Protein AF-A0AAW4FS09-F1 (afdb_monomer_lite)

Foldseek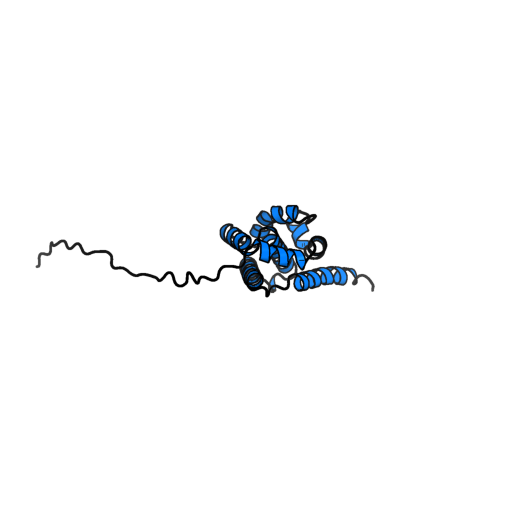 3Di:
DDDDDDDDDDDDDDDDPDPPDPPPPVQPAQVVLQCVLCVLDPLVLLQLLLVVLCVVQVFGSPDLVSLLVCLVVLCVLQVHDPVLLVVLCRRNNSSSLSSLSSLLNSCCVVPVVVCVRSSVVSVVLSVCSSVVNHNSNVSSVVSNVVSVVVVPPDDD

Organism: NCBI:txid555315

Secondary structure (DSSP, 8-state):
----------PPP-------------PPPHHHHHHHHHHH--HHHHHHHTHHHHHHTT----SHHHHHHHHHHHHHHTT--HHHHHHHHHHHHHHHHHHHHHHHHHHHHH-TTT-S-HHHHHHHHHHHHHTT---HHHHHHHHHHHHHHHTS----

Radius of gyration: 23.16 Å; chains: 1; bounding box: 50×57×87 Å

pLDDT: mean 82.81, std 21.05, range [35.22, 98.5]

Structure (mmCIF, N/CA/C/O backbone):
data_AF-A0AAW4FS09-F1
#
_entry.id   AF-A0AAW4FS09-F1
#
loop_
_atom_site.group_PDB
_atom_site.id
_atom_site.type_symbol
_atom_site.label_atom_id
_atom_site.label_alt_id
_atom_site.label_comp_id
_atom_site.label_asym_id
_atom_site.label_entity_id
_atom_site.label_seq_id
_atom_site.pdbx_PDB_ins_code
_atom_site.Cartn_x
_atom_site.Cartn_y
_atom_site.Cartn_z
_atom_site.occupancy
_atom_site.B_iso_or_equiv
_atom_site.auth_seq_id
_atom_site.auth_comp_id
_atom_site.auth_asym_id
_atom_site.auth_atom_id
_atom_site.pdbx_PDB_model_num
ATOM 1 N N . LYS A 1 1 ? 34.866 42.811 50.186 1.00 45.78 1 LYS A N 1
ATOM 2 C CA . LYS A 1 1 ? 34.643 41.717 49.207 1.00 45.78 1 LYS A CA 1
ATOM 3 C C . LYS A 1 1 ? 33.567 40.808 49.780 1.00 45.78 1 LYS A C 1
ATOM 5 O O . LYS A 1 1 ? 33.725 40.359 50.904 1.00 45.78 1 LYS A O 1
ATOM 10 N N . ALA A 1 2 ? 32.448 40.717 49.069 1.00 39.34 2 ALA A N 1
ATOM 11 C CA . ALA A 1 2 ? 31.151 40.254 49.544 1.00 39.34 2 ALA A CA 1
ATOM 12 C C . ALA A 1 2 ? 31.074 38.739 49.796 1.00 39.34 2 ALA A C 1
ATOM 14 O O . ALA A 1 2 ? 31.678 37.953 49.070 1.00 39.34 2 ALA A O 1
ATOM 15 N N . ALA A 1 3 ? 30.287 38.377 50.810 1.00 40.28 3 ALA A N 1
ATOM 16 C CA . ALA A 1 3 ? 29.769 37.044 51.076 1.00 40.28 3 ALA A CA 1
ATOM 17 C C . ALA A 1 3 ? 28.470 36.821 50.285 1.00 40.28 3 ALA A C 1
ATOM 19 O O . ALA A 1 3 ? 27.638 37.725 50.218 1.00 40.28 3 ALA A O 1
ATOM 20 N N . TYR A 1 4 ? 28.273 35.617 49.743 1.00 37.84 4 TYR A N 1
ATOM 21 C CA . TYR A 1 4 ? 26.942 35.128 49.381 1.00 37.84 4 TYR A CA 1
ATOM 22 C C . TYR A 1 4 ? 26.893 33.596 49.479 1.00 37.84 4 TYR A C 1
ATOM 24 O O . TYR A 1 4 ? 27.289 32.874 48.569 1.00 37.84 4 TYR A O 1
ATOM 32 N N . MET A 1 5 ? 26.426 33.110 50.627 1.00 44.69 5 MET A N 1
ATOM 33 C CA . MET A 1 5 ? 25.661 31.870 50.731 1.00 44.69 5 MET A CA 1
ATOM 34 C C . MET A 1 5 ? 24.191 32.284 50.799 1.00 44.69 5 MET A C 1
ATOM 36 O O . MET A 1 5 ? 23.861 33.085 51.669 1.00 44.69 5 MET A O 1
ATOM 40 N N . ALA A 1 6 ? 23.324 31.718 49.958 1.00 48.16 6 ALA A N 1
ATOM 41 C CA . ALA A 1 6 ? 21.925 31.459 50.306 1.00 48.16 6 ALA A CA 1
ATOM 42 C C . ALA A 1 6 ? 21.264 30.561 49.253 1.00 48.16 6 ALA A C 1
ATOM 44 O O . ALA A 1 6 ? 21.336 30.805 48.052 1.00 48.16 6 ALA A O 1
ATOM 45 N N . LEU A 1 7 ? 20.636 29.506 49.762 1.00 46.22 7 LEU A N 1
ATOM 46 C CA . LEU A 1 7 ? 19.764 28.566 49.077 1.00 46.22 7 LEU A CA 1
ATOM 47 C C . LEU A 1 7 ? 18.457 29.251 48.669 1.00 46.22 7 LEU A C 1
ATOM 49 O O . LEU A 1 7 ? 17.799 29.823 49.533 1.00 46.22 7 LEU A O 1
ATOM 53 N N . GLU A 1 8 ? 18.003 29.057 47.431 1.00 42.66 8 GLU A N 1
ATOM 54 C CA . GLU A 1 8 ? 16.588 29.229 47.086 1.00 42.66 8 GLU A CA 1
ATOM 55 C C . GLU A 1 8 ? 16.103 28.091 46.177 1.00 42.66 8 GLU A C 1
ATOM 57 O O . GLU A 1 8 ? 16.470 27.964 45.011 1.00 42.66 8 GLU A O 1
ATOM 62 N N . LYS A 1 9 ? 15.249 27.241 46.755 1.00 47.84 9 LYS A N 1
ATOM 63 C CA . LYS A 1 9 ? 14.332 26.336 46.055 1.00 47.84 9 LYS A CA 1
ATOM 64 C C . LYS A 1 9 ? 13.186 27.172 45.473 1.00 47.84 9 LYS A C 1
ATOM 66 O O . LYS A 1 9 ? 12.462 27.798 46.243 1.00 47.84 9 LYS A O 1
ATOM 71 N N . LYS A 1 10 ? 12.935 27.087 44.164 1.00 43.06 10 LYS A N 1
ATOM 72 C CA . LYS A 1 10 ? 11.637 27.411 43.534 1.00 43.06 10 LYS A CA 1
ATOM 73 C C . LYS A 1 10 ? 11.393 26.521 42.294 1.00 4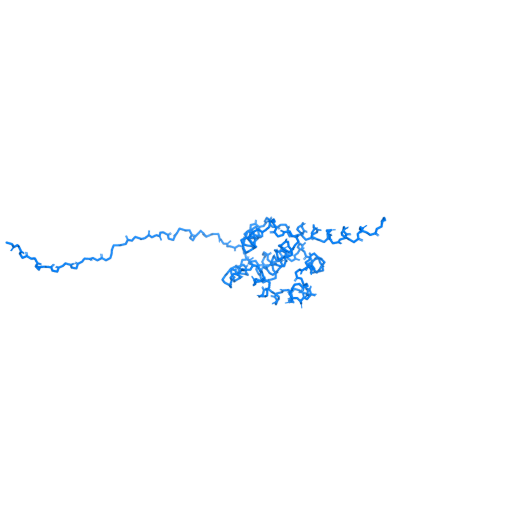3.06 10 LYS A C 1
ATOM 75 O O . LYS A 1 10 ? 12.354 25.974 41.761 1.00 43.06 10 LYS A O 1
ATOM 80 N N . PRO A 1 11 ? 10.120 26.275 41.930 1.00 46.94 11 PRO A N 1
ATOM 81 C CA . PRO A 1 11 ? 9.608 25.020 41.371 1.00 46.94 11 PRO A CA 1
ATOM 82 C C . PRO A 1 11 ? 9.656 24.964 39.834 1.00 46.94 11 PRO A C 1
ATOM 84 O O . PRO A 1 11 ? 9.896 25.994 39.202 1.00 46.94 11 PRO A O 1
ATOM 87 N N . PRO A 1 12 ? 9.398 23.795 39.209 1.00 41.19 12 PRO A N 1
ATOM 88 C CA . PRO A 1 12 ? 9.282 23.719 37.758 1.00 41.19 12 PRO A CA 1
ATOM 89 C C . PRO A 1 12 ? 8.047 24.494 37.282 1.00 41.19 12 PRO A C 1
ATOM 91 O O . PRO A 1 12 ? 6.922 24.221 37.701 1.00 41.19 12 PRO A O 1
ATOM 94 N N . ALA A 1 13 ? 8.283 25.473 36.409 1.00 44.88 13 ALA A N 1
ATOM 95 C CA . ALA A 1 13 ? 7.246 26.205 35.706 1.00 44.88 13 ALA A CA 1
ATOM 96 C C . ALA A 1 13 ? 6.779 25.408 34.481 1.00 44.88 13 ALA A C 1
ATOM 98 O O . ALA A 1 13 ? 7.556 25.070 33.589 1.00 44.88 13 ALA A O 1
ATOM 99 N N . ASP A 1 14 ? 5.482 25.135 34.490 1.00 42.22 14 ASP A N 1
ATOM 100 C CA . ASP A 1 14 ? 4.635 24.669 33.403 1.00 42.22 14 ASP A CA 1
ATOM 101 C C . ASP A 1 14 ? 4.925 25.383 32.068 1.00 42.22 14 ASP A C 1
ATOM 103 O O . ASP A 1 14 ? 4.779 26.600 31.949 1.00 42.22 14 ASP A O 1
ATOM 107 N N . ALA A 1 15 ? 5.244 24.610 31.030 1.00 41.09 15 ALA A N 1
ATOM 108 C CA . ALA A 1 15 ? 5.079 25.020 29.637 1.00 41.09 15 ALA A CA 1
ATOM 109 C C . ALA A 1 15 ? 4.448 23.873 28.841 1.00 41.09 15 ALA A C 1
ATOM 111 O O . ALA A 1 15 ? 5.036 23.270 27.946 1.00 41.09 15 ALA A O 1
ATOM 112 N N . ARG A 1 16 ? 3.209 23.576 29.238 1.00 41.91 16 ARG A N 1
ATOM 113 C CA . ARG A 1 16 ? 2.067 23.153 28.423 1.00 41.91 16 ARG A CA 1
ATOM 114 C C . ARG A 1 16 ? 2.278 23.368 26.909 1.00 41.91 16 ARG A C 1
ATOM 116 O O . ARG A 1 16 ? 1.791 24.343 26.340 1.00 41.91 16 ARG A O 1
ATOM 123 N N . THR A 1 17 ? 2.934 22.425 26.228 1.00 39.59 17 THR A N 1
ATOM 124 C CA . THR A 1 17 ? 2.756 22.273 24.779 1.00 39.59 17 THR A CA 1
ATOM 125 C C . THR A 1 17 ? 1.498 21.454 24.584 1.00 39.59 17 THR A C 1
ATOM 127 O O . THR A 1 17 ? 1.453 20.251 24.827 1.00 39.59 17 THR A O 1
ATOM 130 N N . LYS A 1 18 ? 0.448 22.195 24.242 1.00 41.84 18 LYS A N 1
ATOM 131 C CA . LYS A 1 18 ? -0.890 21.739 23.900 1.00 41.84 18 LYS A CA 1
ATOM 132 C C . LYS A 1 18 ? -0.830 20.437 23.099 1.00 41.84 18 LYS A C 1
ATOM 134 O O . LYS A 1 18 ? -0.412 20.435 21.944 1.00 41.84 18 LYS A O 1
ATOM 139 N N . GLN A 1 19 ? -1.337 19.365 23.704 1.00 45.97 19 GLN A N 1
ATOM 140 C CA . GLN A 1 19 ? -2.056 18.327 22.976 1.00 45.97 19 GLN A CA 1
ATOM 141 C C . GLN A 1 19 ? -3.212 19.032 22.255 1.00 45.97 19 GLN A C 1
ATOM 143 O O . GLN A 1 19 ? -4.281 19.259 22.816 1.00 45.97 19 GLN A O 1
ATOM 148 N N . ALA A 1 20 ? -2.934 19.523 21.052 1.00 39.16 20 ALA A N 1
ATOM 149 C CA . ALA A 1 20 ? -3.925 20.119 20.185 1.00 39.16 20 ALA A CA 1
ATOM 150 C C . ALA A 1 20 ? -4.569 18.986 19.388 1.00 39.16 20 ALA A C 1
ATOM 152 O O . ALA A 1 20 ? -3.931 18.390 18.525 1.00 39.16 20 ALA A O 1
ATOM 153 N N . GLY A 1 21 ? -5.831 18.716 19.710 1.00 37.00 21 GLY A N 1
ATOM 154 C CA . GLY A 1 21 ? -6.747 18.004 18.831 1.00 37.00 21 GLY A CA 1
ATOM 155 C C . GLY A 1 21 ? -6.780 16.494 19.013 1.00 37.00 21 GLY A C 1
ATOM 156 O O . GLY A 1 21 ? -6.465 15.757 18.087 1.00 37.00 21 GLY A O 1
ATOM 157 N N . LEU A 1 22 ? -7.310 16.030 20.147 1.00 45.69 22 LEU A N 1
ATOM 158 C CA . LEU A 1 22 ? -8.232 14.893 20.089 1.00 45.69 22 LEU A CA 1
ATOM 159 C C . LEU A 1 22 ? -9.525 15.412 19.444 1.00 45.69 22 LEU A C 1
ATOM 161 O O . LEU A 1 22 ? -10.522 15.658 20.116 1.00 45.69 22 LEU A O 1
ATOM 165 N N . ASP A 1 23 ? -9.450 15.710 18.148 1.00 42.00 23 ASP A N 1
ATOM 166 C CA . ASP A 1 23 ? -10.625 16.001 17.346 1.00 42.00 23 ASP A CA 1
ATOM 167 C C . ASP A 1 23 ? -11.348 14.664 17.214 1.00 42.00 23 ASP A C 1
ATOM 169 O O . ASP A 1 23 ? -10.819 13.723 16.617 1.00 42.00 23 ASP A O 1
ATOM 173 N N . GLY A 1 24 ? -12.510 14.561 17.855 1.00 40.00 24 GLY A N 1
ATOM 174 C CA . GLY A 1 24 ? -13.423 13.426 17.789 1.00 40.00 24 GLY A CA 1
ATOM 175 C C . GLY A 1 24 ? -14.019 13.250 16.395 1.00 40.00 24 GLY A C 1
ATOM 176 O O . GLY A 1 24 ? -15.235 13.235 16.233 1.00 40.00 24 GLY A O 1
ATOM 177 N N . ARG A 1 25 ? -13.171 13.103 15.375 1.00 50.50 25 ARG A N 1
ATOM 178 C CA . ARG A 1 25 ? -13.547 12.351 14.189 1.00 50.50 25 ARG A CA 1
ATOM 179 C C . ARG A 1 25 ? -13.606 10.920 14.664 1.00 50.50 25 ARG A C 1
ATOM 181 O O . ARG A 1 25 ? -12.565 10.313 14.903 1.00 50.50 25 ARG A O 1
ATOM 188 N N . GLU A 1 26 ? -14.814 10.418 14.858 1.00 56.72 26 GLU A N 1
ATOM 189 C CA . GLU A 1 26 ? -15.054 8.986 14.907 1.00 56.72 26 GLU A CA 1
ATOM 190 C C . GLU A 1 26 ? -14.423 8.431 13.623 1.00 56.72 26 GLU A C 1
ATOM 192 O O . GLU A 1 26 ? -14.921 8.646 12.515 1.00 56.72 26 GLU A O 1
ATOM 197 N N . GLY A 1 27 ? -13.189 7.933 13.749 1.00 66.25 27 GLY A N 1
ATOM 198 C CA . GLY A 1 27 ? -12.412 7.464 12.616 1.00 66.25 27 GLY A CA 1
ATOM 199 C C . GLY A 1 27 ? -13.230 6.378 11.949 1.00 66.25 27 GLY A C 1
ATOM 200 O O . GLY A 1 27 ? -13.813 5.551 12.650 1.00 66.25 27 GLY A O 1
ATOM 201 N N . ARG A 1 28 ? -13.325 6.411 10.614 1.00 81.56 28 ARG A N 1
ATOM 202 C CA . ARG A 1 28 ? -14.062 5.369 9.898 1.00 81.56 28 ARG A CA 1
ATOM 203 C C . ARG A 1 28 ? -13.549 4.011 10.356 1.00 81.56 28 ARG A C 1
ATOM 205 O O . ARG A 1 28 ? -12.339 3.806 10.434 1.00 81.56 28 ARG A O 1
ATOM 212 N N . ASP A 1 29 ? -14.487 3.133 10.681 1.00 90.69 29 ASP A N 1
ATOM 213 C CA . ASP A 1 29 ? -14.192 1.777 11.110 1.00 90.69 29 ASP A CA 1
ATOM 214 C C . ASP A 1 29 ? -13.256 1.096 10.084 1.00 90.69 29 ASP A C 1
ATOM 216 O O . ASP A 1 29 ? -13.537 1.136 8.878 1.00 90.69 29 ASP A O 1
ATOM 220 N N . PRO A 1 30 ? -12.118 0.522 10.517 1.00 92.12 30 PRO A N 1
ATOM 221 C CA . PRO A 1 30 ? -11.122 -0.025 9.603 1.00 92.12 30 PRO A CA 1
ATOM 222 C C . PRO A 1 30 ? -11.656 -1.191 8.770 1.00 92.12 30 PRO A C 1
ATOM 224 O O . PRO A 1 30 ? -11.204 -1.357 7.638 1.00 92.12 30 PRO A O 1
ATOM 227 N N . ASP A 1 31 ? -12.613 -1.971 9.280 1.00 92.75 31 ASP A N 1
ATOM 228 C CA . ASP A 1 31 ? -13.260 -3.047 8.524 1.00 92.75 31 ASP A CA 1
ATOM 229 C C . ASP A 1 31 ? -14.108 -2.495 7.372 1.00 92.75 31 ASP A C 1
ATOM 231 O O . ASP A 1 31 ? -14.051 -3.015 6.257 1.00 92.75 31 ASP A O 1
ATOM 235 N N . THR A 1 32 ? -14.809 -1.383 7.595 1.00 93.50 32 THR A N 1
ATOM 236 C CA . THR A 1 32 ? -15.558 -0.660 6.559 1.00 93.50 32 THR A CA 1
ATOM 237 C C . THR A 1 32 ? -14.626 -0.141 5.465 1.00 93.50 32 THR A C 1
ATOM 239 O O . THR A 1 32 ? -14.848 -0.400 4.281 1.00 93.50 32 THR A O 1
ATOM 242 N N . VAL A 1 33 ? -13.538 0.540 5.843 1.00 92.81 33 VAL A N 1
ATOM 243 C CA . VAL A 1 33 ? -12.562 1.065 4.871 1.00 92.81 33 VAL A CA 1
ATOM 244 C C . VAL A 1 33 ? -11.887 -0.077 4.106 1.00 92.81 33 VAL A C 1
ATOM 246 O O . VAL A 1 33 ? -11.721 -0.004 2.888 1.00 92.81 33 VAL A O 1
ATOM 249 N N . GLN A 1 34 ? -11.530 -1.161 4.798 1.00 94.38 34 GLN A N 1
ATOM 250 C CA . GLN A 1 34 ? -10.990 -2.358 4.165 1.00 94.38 34 GLN A CA 1
ATOM 251 C C . GLN A 1 34 ? -11.992 -2.965 3.178 1.00 94.38 34 GLN A C 1
ATOM 253 O O . GLN A 1 34 ? -11.598 -3.323 2.072 1.00 94.38 34 GLN A O 1
ATOM 258 N N . GLY A 1 35 ? -13.270 -3.066 3.548 1.00 92.44 35 GLY A N 1
ATOM 259 C CA . GLY A 1 35 ? -14.333 -3.593 2.692 1.00 92.44 35 GLY A CA 1
ATOM 260 C C . GLY A 1 35 ? -14.476 -2.816 1.384 1.00 92.44 35 GLY A C 1
ATOM 261 O O . GLY A 1 35 ? -14.577 -3.423 0.322 1.00 92.44 35 GLY A O 1
ATOM 262 N N . GLU A 1 36 ? -14.391 -1.487 1.429 1.00 92.38 36 GLU A N 1
ATOM 263 C CA . GLU A 1 36 ? -14.406 -0.634 0.231 1.00 92.38 36 GLU A CA 1
ATOM 264 C C . GLU A 1 36 ? -13.166 -0.840 -0.651 1.00 92.38 36 GLU A C 1
ATOM 266 O O . GLU A 1 36 ? -13.270 -0.953 -1.877 1.00 92.38 36 GLU A O 1
ATOM 271 N N . ILE A 1 37 ? -11.981 -0.945 -0.040 1.00 90.88 37 ILE A N 1
ATOM 272 C CA . ILE A 1 37 ? -10.745 -1.249 -0.770 1.00 90.88 37 ILE A CA 1
ATOM 273 C C . ILE A 1 37 ? -10.869 -2.613 -1.459 1.00 90.88 37 ILE A C 1
ATOM 275 O O . ILE A 1 37 ? -10.666 -2.712 -2.665 1.00 90.88 37 ILE A O 1
ATOM 279 N N . LEU A 1 38 ? -11.241 -3.655 -0.719 1.00 90.50 38 LEU A N 1
ATOM 280 C CA . LEU A 1 38 ? -11.378 -5.019 -1.236 1.00 90.50 38 LEU A CA 1
ATOM 281 C C . LEU A 1 38 ? -12.527 -5.152 -2.247 1.00 90.50 38 LEU A C 1
ATOM 283 O O . LEU A 1 38 ? -12.470 -6.020 -3.112 1.00 90.50 38 LEU A O 1
ATOM 287 N N . GLY A 1 39 ? -13.553 -4.304 -2.159 1.00 89.69 39 GLY A N 1
ATOM 288 C CA . GLY A 1 39 ? -14.649 -4.245 -3.125 1.00 89.69 39 GLY A CA 1
ATOM 289 C C . GLY A 1 39 ? -14.266 -3.570 -4.444 1.00 89.69 39 GLY A C 1
ATOM 290 O O . GLY A 1 39 ? -14.793 -3.943 -5.489 1.00 89.69 39 GLY A O 1
ATOM 291 N N . SER A 1 40 ? -13.332 -2.612 -4.418 1.00 88.56 40 SER A N 1
ATOM 292 C CA . SER A 1 40 ? -12.867 -1.901 -5.623 1.00 88.56 40 SER A CA 1
ATOM 293 C C . SER A 1 40 ? -11.755 -2.631 -6.381 1.00 88.56 40 SER A C 1
ATOM 295 O O . SER A 1 40 ? -11.543 -2.372 -7.565 1.00 88.56 40 SER A O 1
ATOM 297 N N . VAL A 1 41 ? -11.026 -3.556 -5.739 1.00 88.75 41 VAL A N 1
ATOM 298 C CA . VAL A 1 41 ? -9.908 -4.265 -6.381 1.00 88.75 41 VAL A CA 1
ATOM 299 C C . VAL A 1 41 ? -9.903 -5.762 -6.098 1.00 88.75 41 VAL A C 1
ATOM 301 O O . VAL A 1 41 ? -10.163 -6.220 -4.993 1.00 88.75 41 VAL A O 1
ATOM 304 N N . SER A 1 42 ? -9.541 -6.552 -7.109 1.00 91.50 42 SER A N 1
ATOM 305 C CA . SER A 1 42 ? -9.397 -8.006 -6.984 1.00 91.50 42 SER A CA 1
ATOM 306 C C . SER A 1 42 ? -7.958 -8.411 -6.677 1.00 91.50 42 SER A C 1
ATOM 308 O O . SER A 1 42 ? -7.015 -7.780 -7.158 1.00 91.50 42 SER A O 1
ATOM 310 N N . ILE A 1 43 ? -7.774 -9.535 -5.978 1.00 94.75 43 ILE A N 1
ATOM 311 C CA . ILE A 1 43 ? -6.433 -10.087 -5.735 1.00 94.75 43 ILE A CA 1
ATOM 312 C C . ILE A 1 43 ? -5.676 -10.372 -7.044 1.00 94.75 43 ILE A C 1
ATOM 314 O O . ILE A 1 43 ? -4.498 -10.049 -7.151 1.00 94.75 43 ILE A O 1
ATOM 318 N N . GLY A 1 44 ? -6.366 -10.859 -8.083 1.00 93.50 44 GLY A N 1
ATOM 319 C CA . GLY A 1 44 ? -5.767 -11.086 -9.402 1.00 93.50 44 GLY A CA 1
ATOM 320 C C . GLY A 1 44 ? -5.233 -9.806 -10.053 1.00 93.50 44 GLY A C 1
ATOM 321 O O . GLY A 1 44 ? -4.192 -9.823 -10.707 1.00 93.50 44 GLY A O 1
ATOM 322 N N . LEU A 1 45 ? -5.886 -8.666 -9.812 1.00 93.19 45 LEU A N 1
ATOM 323 C CA . LEU A 1 45 ? -5.411 -7.378 -10.312 1.00 93.19 45 LEU A CA 1
ATOM 324 C C . LEU A 1 45 ? -4.145 -6.924 -9.571 1.00 93.19 45 LEU A C 1
ATOM 326 O O . LEU A 1 45 ? -3.231 -6.402 -10.201 1.00 93.19 45 LEU A O 1
ATOM 330 N N . LEU A 1 46 ? -4.050 -7.175 -8.261 1.00 95.19 46 LEU A N 1
ATOM 331 C CA . LEU A 1 46 ? -2.818 -6.964 -7.491 1.00 95.19 46 LEU A CA 1
ATOM 332 C C . LEU A 1 46 ? -1.685 -7.889 -7.959 1.00 95.19 46 LEU A C 1
ATOM 334 O O . LEU A 1 46 ? -0.547 -7.441 -8.058 1.00 95.19 46 LEU A O 1
ATOM 338 N N . GLN A 1 47 ? -1.976 -9.147 -8.300 1.00 94.38 47 GLN A N 1
ATOM 339 C CA . GLN A 1 47 ? -0.971 -10.069 -8.841 1.00 94.38 47 GLN A CA 1
ATOM 340 C C . GLN A 1 47 ? -0.379 -9.576 -10.167 1.00 94.38 47 GLN A C 1
ATOM 342 O O . GLN A 1 47 ? 0.829 -9.670 -10.367 1.00 94.38 47 GLN A O 1
ATOM 347 N N . VAL A 1 48 ? -1.208 -9.055 -11.074 1.00 93.75 48 VAL A N 1
ATOM 348 C CA . VAL A 1 48 ? -0.732 -8.539 -12.368 1.00 93.75 48 VAL A CA 1
ATOM 349 C C . VAL A 1 48 ? -0.082 -7.164 -12.208 1.00 93.75 48 VAL A C 1
ATOM 351 O O . VAL A 1 48 ? 0.994 -6.914 -12.747 1.00 93.75 48 VAL A O 1
ATOM 354 N N . GLY A 1 49 ? -0.719 -6.270 -11.452 1.00 93.81 49 GLY A N 1
ATOM 355 C CA . GLY A 1 49 ? -0.281 -4.888 -11.281 1.00 93.81 49 GLY A CA 1
ATOM 356 C C . GLY A 1 49 ? 0.986 -4.744 -10.441 1.00 93.81 49 GLY A C 1
ATOM 357 O O . GLY A 1 49 ? 1.770 -3.845 -10.715 1.00 93.81 49 GLY A O 1
ATOM 358 N N . CYS A 1 50 ? 1.216 -5.622 -9.460 1.00 96.19 50 CYS A N 1
ATOM 359 C CA . CYS A 1 50 ? 2.343 -5.543 -8.523 1.00 96.19 50 CYS A CA 1
ATOM 360 C C . CYS A 1 50 ? 3.386 -6.653 -8.752 1.00 96.19 50 CYS A C 1
ATOM 362 O O . CYS A 1 50 ? 3.776 -7.365 -7.819 1.00 96.19 50 CYS A O 1
ATOM 364 N N . ARG A 1 51 ? 3.780 -6.887 -10.009 1.00 95.62 51 ARG A N 1
ATOM 365 C CA . ARG A 1 51 ? 4.701 -7.975 -10.373 1.00 95.62 51 ARG A CA 1
ATOM 366 C C . ARG A 1 51 ? 6.123 -7.738 -9.867 1.00 95.62 51 ARG A C 1
ATOM 368 O O . ARG A 1 51 ? 6.707 -8.663 -9.303 1.00 95.62 51 ARG A O 1
ATOM 375 N N . GLU A 1 52 ? 6.652 -6.526 -10.009 1.00 96.00 52 GLU A N 1
ATOM 376 C CA . GLU A 1 52 ? 8.015 -6.204 -9.573 1.00 96.00 52 GLU A CA 1
ATOM 377 C C . GLU A 1 52 ? 8.132 -6.286 -8.048 1.00 96.00 52 GLU A C 1
ATOM 379 O O . GLU A 1 52 ? 9.099 -6.835 -7.523 1.00 96.00 52 GLU A O 1
ATOM 384 N N . ALA A 1 53 ? 7.095 -5.857 -7.324 1.00 97.31 53 ALA A N 1
ATOM 385 C CA . ALA A 1 53 ? 7.001 -6.022 -5.881 1.00 97.31 53 ALA A CA 1
ATOM 386 C C . ALA A 1 53 ? 7.032 -7.505 -5.470 1.00 97.31 53 ALA A C 1
ATOM 388 O O . ALA A 1 53 ? 7.779 -7.859 -4.560 1.00 97.31 53 ALA A O 1
ATOM 389 N N . GLN A 1 54 ? 6.270 -8.380 -6.143 1.00 97.62 54 GLN A N 1
ATOM 390 C CA . GLN A 1 54 ? 6.265 -9.827 -5.863 1.00 97.62 54 GLN A CA 1
ATOM 391 C C . GLN A 1 54 ? 7.625 -10.478 -6.122 1.00 97.62 54 GLN A C 1
ATOM 393 O O . GLN A 1 54 ? 8.068 -11.302 -5.319 1.00 97.62 54 GLN A O 1
ATOM 398 N N . VAL A 1 55 ? 8.294 -10.104 -7.218 1.00 97.50 55 VAL A N 1
ATOM 399 C CA . VAL A 1 55 ? 9.651 -10.572 -7.542 1.00 97.50 55 VAL A CA 1
ATOM 400 C C . VAL A 1 55 ? 10.629 -10.111 -6.466 1.00 97.50 55 VAL A C 1
ATOM 402 O O . VAL A 1 55 ? 11.346 -10.932 -5.894 1.00 97.50 55 VAL A O 1
ATOM 405 N N . MET A 1 56 ? 10.595 -8.823 -6.121 1.00 97.19 56 MET A N 1
ATOM 406 C CA . MET A 1 56 ? 11.472 -8.222 -5.121 1.00 97.19 56 MET A CA 1
ATOM 407 C C . MET A 1 56 ? 11.391 -8.922 -3.760 1.00 97.19 56 MET A C 1
ATOM 409 O O . MET A 1 56 ? 12.420 -9.156 -3.132 1.00 97.19 56 MET A O 1
ATOM 413 N N . ILE A 1 57 ? 10.189 -9.265 -3.292 1.00 96.94 57 ILE A N 1
ATOM 414 C CA . ILE A 1 57 ? 10.010 -9.936 -1.994 1.00 96.94 57 ILE A CA 1
ATOM 415 C C . ILE A 1 57 ? 9.944 -11.466 -2.106 1.00 96.94 57 ILE A C 1
ATOM 417 O O . ILE A 1 57 ? 9.673 -12.139 -1.110 1.00 96.94 57 ILE A O 1
ATOM 421 N N . SER A 1 58 ? 10.130 -12.016 -3.311 1.00 96.81 58 SER A N 1
ATOM 422 C CA . SER A 1 58 ? 10.024 -13.451 -3.611 1.00 96.81 58 SER A CA 1
ATOM 423 C C . SER A 1 58 ? 8.747 -14.108 -3.058 1.00 96.81 58 SER A C 1
ATOM 425 O O . SER A 1 58 ? 8.772 -15.236 -2.572 1.00 96.81 58 SER A O 1
ATOM 427 N N . THR A 1 59 ? 7.616 -13.397 -3.099 1.00 96.38 59 THR A N 1
ATOM 428 C CA . THR A 1 59 ? 6.323 -13.862 -2.567 1.00 96.38 59 THR A CA 1
ATOM 429 C C . THR A 1 59 ? 5.214 -13.533 -3.553 1.00 96.38 59 THR A C 1
ATOM 431 O O . THR A 1 59 ? 5.120 -12.400 -4.015 1.00 96.38 59 THR A O 1
ATOM 434 N N . ARG A 1 60 ? 4.342 -14.505 -3.842 1.00 95.69 60 ARG A N 1
ATOM 435 C CA . ARG A 1 60 ? 3.162 -14.305 -4.693 1.00 95.69 60 ARG A CA 1
ATOM 436 C C . ARG A 1 60 ? 1.949 -13.834 -3.895 1.00 95.69 60 ARG A C 1
ATOM 438 O O . ARG A 1 60 ? 1.693 -14.281 -2.773 1.00 95.69 60 ARG A O 1
ATOM 445 N N . PHE A 1 61 ? 1.154 -12.965 -4.506 1.00 96.00 61 PHE A N 1
ATOM 446 C CA . PHE A 1 61 ? -0.097 -12.465 -3.931 1.00 96.00 61 PHE A CA 1
ATOM 447 C C . PHE A 1 61 ? -1.287 -13.358 -4.305 1.00 96.00 61 PHE A C 1
ATOM 449 O O . PHE A 1 61 ? -2.253 -12.892 -4.885 1.00 96.00 61 PHE A O 1
ATOM 456 N N . ASP A 1 62 ? -1.220 -14.656 -4.001 1.00 93.88 62 ASP A N 1
ATOM 457 C CA . ASP A 1 62 ? -2.246 -15.637 -4.408 1.00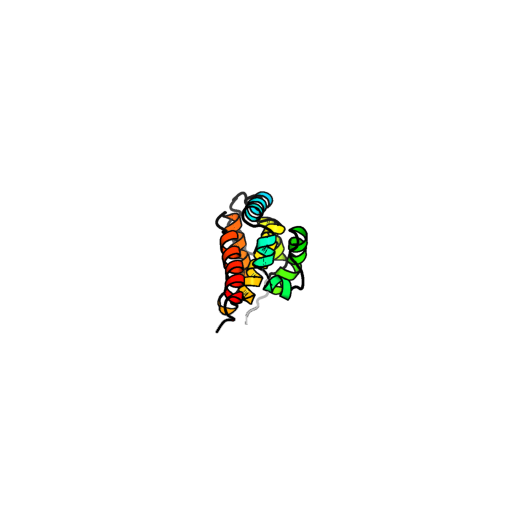 93.88 62 ASP A CA 1
ATOM 458 C C . ASP A 1 62 ? -3.612 -15.457 -3.728 1.00 93.88 62 ASP A C 1
ATOM 460 O O . ASP A 1 62 ? -4.635 -15.903 -4.242 1.00 93.88 62 ASP A O 1
ATOM 464 N N . ASN A 1 63 ? -3.648 -14.826 -2.557 1.00 96.38 63 ASN A N 1
ATOM 465 C CA . ASN A 1 63 ? -4.873 -14.503 -1.831 1.00 96.38 63 ASN A CA 1
ATOM 466 C C . ASN A 1 63 ? -4.620 -13.344 -0.855 1.00 96.38 63 ASN A C 1
ATOM 468 O O . ASN A 1 63 ? -3.479 -12.978 -0.566 1.00 96.38 63 ASN A O 1
ATOM 472 N N . TRP A 1 64 ? -5.693 -12.780 -0.300 1.00 96.44 64 TRP A N 1
ATOM 473 C CA . TRP A 1 64 ? -5.596 -11.695 0.679 1.00 96.44 64 TRP A CA 1
ATOM 474 C C . TRP A 1 64 ? -4.758 -12.071 1.903 1.00 96.44 64 TRP A C 1
ATOM 476 O O . TRP A 1 64 ? -3.992 -11.248 2.397 1.00 96.44 64 TRP A O 1
ATOM 486 N N . SER A 1 65 ? -4.823 -13.324 2.360 1.00 96.81 65 SER A N 1
ATOM 487 C CA . SER A 1 65 ? -4.026 -13.785 3.498 1.00 96.81 65 SER A CA 1
ATOM 488 C C . SER A 1 65 ? -2.525 -13.836 3.192 1.00 96.81 65 SER A C 1
ATOM 490 O O . SER A 1 65 ? -1.733 -13.447 4.052 1.00 96.81 65 SER A O 1
ATOM 492 N N . SER A 1 66 ? -2.106 -14.254 1.990 1.00 96.94 66 SER A N 1
ATOM 493 C CA . SER A 1 66 ? -0.689 -14.220 1.595 1.00 96.94 66 SER A CA 1
ATOM 494 C C . SER A 1 66 ? -0.177 -12.783 1.483 1.00 96.94 66 SER A C 1
ATOM 496 O O . SER A 1 66 ? 0.895 -12.472 2.003 1.00 96.94 66 SER A O 1
ATOM 498 N N . LEU A 1 67 ? -0.986 -11.879 0.924 1.00 97.88 67 LEU A N 1
ATOM 499 C CA . LEU A 1 67 ? -0.691 -10.446 0.876 1.00 97.88 67 LEU A CA 1
ATOM 500 C C . LEU A 1 67 ? -0.614 -9.816 2.281 1.00 97.88 67 LEU A C 1
ATOM 502 O O . LEU A 1 67 ? 0.290 -9.034 2.574 1.00 97.88 67 LEU A O 1
ATOM 506 N N . GLY A 1 68 ? -1.520 -10.190 3.187 1.00 97.75 68 GLY A N 1
ATOM 507 C CA . GLY A 1 68 ? -1.493 -9.780 4.592 1.00 97.75 68 GLY A CA 1
ATOM 508 C C . GLY A 1 68 ? -0.182 -10.171 5.279 1.00 97.75 68 GLY A C 1
ATOM 509 O O . GLY A 1 68 ? 0.461 -9.334 5.911 1.00 97.75 68 GLY A O 1
ATOM 510 N N . ARG A 1 69 ? 0.268 -11.419 5.084 1.00 97.19 69 ARG A N 1
ATOM 511 C CA . ARG A 1 69 ? 1.553 -11.921 5.607 1.00 97.19 69 ARG A CA 1
ATOM 512 C C . ARG A 1 69 ? 2.758 -11.203 4.994 1.00 97.19 69 ARG A C 1
ATOM 514 O O . ARG A 1 69 ? 3.729 -10.942 5.699 1.0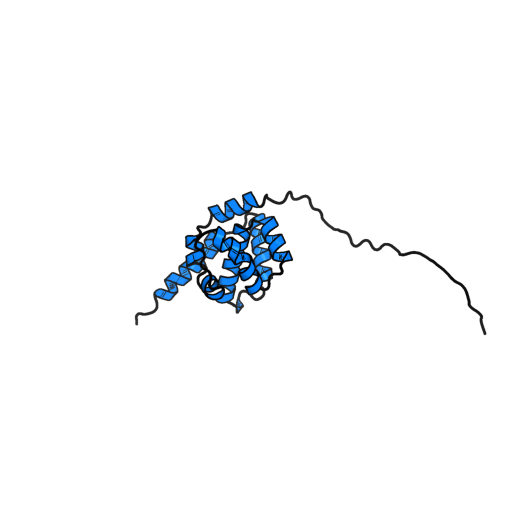0 97.19 69 ARG A O 1
ATOM 521 N N . ALA A 1 70 ? 2.685 -10.841 3.713 1.00 97.94 70 ALA A N 1
ATOM 522 C CA . ALA A 1 70 ? 3.740 -10.102 3.022 1.00 97.94 70 ALA A CA 1
ATOM 523 C C . ALA A 1 70 ? 3.932 -8.664 3.547 1.00 97.94 70 ALA A C 1
ATOM 525 O O . ALA A 1 70 ? 4.998 -8.083 3.335 1.00 97.94 70 ALA A O 1
ATOM 526 N N . GLY A 1 71 ? 2.949 -8.097 4.262 1.00 97.94 71 GLY A N 1
ATOM 527 C CA . GLY A 1 71 ? 2.973 -6.715 4.762 1.00 97.94 71 GLY A CA 1
ATOM 528 C C . GLY A 1 71 ? 4.226 -6.360 5.573 1.00 97.94 71 GLY A C 1
ATOM 529 O O . GLY A 1 71 ? 4.819 -5.303 5.359 1.00 97.94 71 GLY A O 1
ATOM 530 N N . GLU A 1 72 ? 4.704 -7.272 6.429 1.00 97.75 72 GLU A N 1
ATOM 531 C CA . GLU A 1 72 ? 5.930 -7.074 7.224 1.00 97.75 72 GLU A CA 1
ATOM 532 C C . GLU A 1 72 ? 7.201 -6.970 6.368 1.00 97.75 72 GLU A C 1
ATOM 534 O O . GLU A 1 72 ? 8.148 -6.253 6.702 1.00 97.75 72 GLU A O 1
ATOM 539 N N . THR A 1 73 ? 7.254 -7.682 5.247 1.00 98.38 73 THR A N 1
ATOM 540 C CA . THR A 1 73 ? 8.373 -7.576 4.306 1.00 98.38 73 THR A CA 1
ATOM 541 C C . THR A 1 73 ? 8.237 -6.311 3.469 1.00 98.38 73 THR A C 1
ATOM 543 O O . THR A 1 73 ? 9.183 -5.531 3.392 1.00 98.38 73 THR A O 1
ATOM 546 N N . LEU A 1 74 ? 7.041 -6.037 2.941 1.00 98.50 74 LEU A N 1
ATOM 547 C CA . LEU A 1 74 ? 6.760 -4.850 2.134 1.00 98.50 74 LEU A CA 1
ATOM 548 C C . LEU A 1 74 ? 7.076 -3.542 2.878 1.00 98.50 74 LEU A C 1
ATOM 550 O O . LEU A 1 74 ? 7.730 -2.664 2.313 1.00 98.50 74 LEU A O 1
ATOM 554 N N . ARG A 1 75 ? 6.687 -3.413 4.158 1.00 98.38 75 ARG A N 1
ATOM 555 C CA . ARG A 1 75 ? 6.974 -2.200 4.948 1.00 98.38 75 ARG A CA 1
ATOM 556 C C . ARG A 1 75 ? 8.474 -1.919 5.044 1.00 98.38 75 ARG A C 1
ATOM 558 O O . ARG A 1 75 ? 8.879 -0.762 5.003 1.00 98.38 75 ARG A O 1
ATOM 565 N N . ARG A 1 76 ? 9.300 -2.968 5.146 1.00 98.19 76 ARG A N 1
ATOM 566 C CA . ARG A 1 76 ? 10.758 -2.844 5.257 1.00 98.19 76 ARG A CA 1
ATOM 567 C C . ARG A 1 76 ? 11.358 -2.371 3.939 1.00 98.19 76 ARG A C 1
ATOM 569 O O . ARG A 1 76 ? 12.192 -1.474 3.969 1.00 98.19 76 ARG A O 1
ATOM 576 N N . MET A 1 77 ? 10.868 -2.887 2.809 1.00 97.69 77 MET A N 1
ATOM 577 C CA . MET A 1 77 ? 11.334 -2.477 1.478 1.00 97.69 77 MET A CA 1
ATOM 578 C C . MET A 1 77 ? 11.118 -0.985 1.206 1.00 97.69 77 MET A C 1
ATOM 580 O O . MET A 1 77 ? 11.951 -0.356 0.567 1.00 97.69 77 MET A O 1
ATOM 584 N N . ILE A 1 78 ? 10.038 -0.398 1.731 1.00 96.81 78 ILE A N 1
ATOM 585 C CA . ILE A 1 78 ? 9.741 1.032 1.551 1.00 96.81 78 ILE A CA 1
ATOM 586 C C . ILE A 1 78 ? 10.254 1.928 2.696 1.00 96.81 78 ILE A C 1
ATOM 588 O O . ILE A 1 78 ? 9.959 3.126 2.721 1.00 96.81 78 ILE A O 1
ATOM 592 N N . GLY A 1 79 ? 10.967 1.360 3.678 1.00 97.56 79 GLY A N 1
ATOM 593 C CA . GLY A 1 79 ? 11.475 2.088 4.847 1.00 97.56 79 GLY A CA 1
ATOM 594 C C . GLY A 1 79 ? 10.395 2.558 5.833 1.00 97.56 79 GLY A C 1
ATOM 595 O O . GLY A 1 79 ? 10.582 3.551 6.537 1.00 97.56 79 GLY A O 1
ATOM 596 N N . LEU A 1 80 ? 9.241 1.888 5.884 1.00 98.38 80 LEU A N 1
ATOM 597 C CA . LEU A 1 80 ? 8.171 2.195 6.831 1.00 98.38 80 LEU A CA 1
ATOM 598 C C . LEU A 1 80 ? 8.447 1.537 8.194 1.00 98.38 80 LEU A C 1
ATOM 600 O O . LEU A 1 80 ? 8.674 0.328 8.303 1.00 98.38 80 LEU A O 1
ATOM 604 N N . SER A 1 81 ? 8.394 2.349 9.253 1.00 98.19 81 SER A N 1
ATOM 605 C CA . SER A 1 81 ? 8.556 1.885 10.633 1.00 98.19 81 SER A CA 1
ATOM 606 C C . SER A 1 81 ? 7.414 0.965 11.066 1.00 98.19 81 SER A C 1
ATOM 608 O O . SER A 1 81 ? 6.296 1.058 10.560 1.00 98.19 81 SER A O 1
ATOM 610 N N . GLU A 1 82 ? 7.671 0.112 12.058 1.00 97.94 82 GLU A N 1
ATOM 611 C CA . GLU A 1 82 ? 6.648 -0.769 12.635 1.00 97.94 82 GLU A CA 1
ATOM 612 C C . GLU A 1 82 ? 5.453 0.020 13.193 1.00 97.94 82 GLU A C 1
ATOM 614 O O . GLU A 1 82 ? 4.307 -0.337 12.939 1.00 97.94 82 GLU A O 1
ATOM 619 N N . ALA A 1 83 ? 5.707 1.159 13.846 1.00 97.69 83 ALA A N 1
ATOM 620 C CA . ALA A 1 83 ? 4.652 2.061 14.307 1.00 97.69 83 ALA A CA 1
ATOM 621 C C . ALA A 1 83 ? 3.810 2.625 13.148 1.00 97.69 83 ALA A C 1
ATOM 623 O O . ALA A 1 83 ? 2.590 2.692 13.249 1.00 97.69 83 ALA A O 1
ATOM 624 N N . GLY A 1 84 ? 4.440 2.992 12.024 1.00 98.00 84 GLY A N 1
ATOM 625 C CA . GLY A 1 84 ? 3.718 3.456 10.835 1.00 98.00 84 GLY A CA 1
ATOM 626 C C . GLY A 1 84 ? 2.887 2.353 10.177 1.00 98.00 84 GLY A C 1
ATOM 627 O O . GLY A 1 84 ? 1.811 2.620 9.649 1.00 98.00 84 GLY A O 1
ATOM 628 N N . TRP A 1 85 ? 3.362 1.111 10.239 1.00 98.25 85 TRP A N 1
ATOM 629 C CA . TRP A 1 85 ? 2.602 -0.051 9.796 1.00 98.25 85 TRP A CA 1
ATOM 630 C C . TRP A 1 85 ? 1.407 -0.350 10.708 1.00 98.25 85 TRP A C 1
ATOM 632 O O . TRP A 1 85 ? 0.299 -0.566 10.219 1.00 98.25 85 TRP A O 1
ATOM 642 N N . ALA A 1 86 ? 1.608 -0.321 12.028 1.00 98.00 86 ALA A N 1
ATOM 643 C CA . ALA A 1 86 ? 0.538 -0.492 13.004 1.00 98.00 86 ALA A CA 1
ATOM 644 C C . ALA A 1 86 ? -0.553 0.580 12.845 1.00 98.00 86 ALA A C 1
ATOM 646 O O . ALA A 1 86 ? -1.727 0.226 12.788 1.00 98.00 86 ALA A O 1
ATOM 647 N N . ASP A 1 87 ? -0.166 1.850 12.681 1.00 97.62 87 ASP A N 1
ATOM 648 C CA . ASP A 1 87 ? -1.087 2.963 12.414 1.00 97.62 87 ASP A CA 1
ATOM 649 C C . ASP A 1 87 ? -1.884 2.756 11.116 1.00 97.62 87 ASP A C 1
ATOM 651 O O . ASP A 1 87 ? -3.105 2.885 11.108 1.00 97.62 87 ASP A O 1
ATOM 655 N N . GLY A 1 88 ? -1.217 2.351 10.029 1.00 97.50 88 GLY A N 1
ATOM 656 C CA . GLY A 1 88 ? -1.890 2.045 8.765 1.00 97.50 88 GLY A CA 1
ATOM 657 C C . GLY A 1 88 ? -2.940 0.942 8.912 1.00 97.50 88 GLY A C 1
ATOM 658 O O . GLY A 1 88 ? -4.088 1.127 8.514 1.00 97.50 88 GLY A O 1
ATOM 659 N N . ARG A 1 89 ? -2.584 -0.184 9.545 1.00 97.81 89 ARG A N 1
ATOM 660 C CA . ARG A 1 89 ? -3.528 -1.287 9.797 1.00 97.81 89 ARG A CA 1
ATOM 661 C C . ARG A 1 89 ? -4.704 -0.870 10.675 1.00 97.81 89 ARG A C 1
ATOM 663 O O . ARG A 1 89 ? -5.822 -1.292 10.407 1.00 97.81 89 ARG A O 1
ATOM 670 N N . ALA A 1 90 ? -4.457 -0.056 11.700 1.00 97.00 90 ALA A N 1
ATOM 671 C CA . ALA A 1 90 ? -5.505 0.430 12.593 1.00 97.00 90 ALA A CA 1
ATOM 672 C C . ALA A 1 90 ? -6.530 1.322 11.871 1.00 97.00 90 ALA A C 1
ATOM 674 O O . ALA A 1 90 ? -7.668 1.410 12.314 1.00 97.00 90 ALA A O 1
ATOM 675 N N . LYS A 1 91 ? -6.137 1.961 10.762 1.00 96.38 91 LYS A N 1
ATOM 676 C CA . LYS A 1 91 ? -6.986 2.878 9.988 1.00 96.38 91 LYS A CA 1
ATOM 677 C C . LYS A 1 91 ? -7.739 2.225 8.831 1.00 96.38 91 LYS A C 1
ATOM 679 O O . LYS A 1 91 ? -8.832 2.669 8.508 1.00 96.38 91 LYS A O 1
ATOM 684 N N . VAL A 1 92 ? -7.148 1.231 8.161 1.00 96.62 92 VAL A N 1
ATOM 685 C CA . VAL A 1 92 ? -7.712 0.670 6.909 1.00 96.62 92 VAL A CA 1
ATOM 686 C C . VAL A 1 92 ? -7.751 -0.859 6.870 1.00 96.62 92 VAL A C 1
ATOM 688 O O . VAL A 1 92 ? -7.960 -1.450 5.810 1.00 96.62 92 VAL A O 1
ATOM 691 N N . GLY A 1 93 ? -7.474 -1.508 8.000 1.00 97.31 93 GLY A N 1
ATOM 692 C CA . GLY A 1 93 ? -7.368 -2.958 8.098 1.00 97.31 93 GLY A CA 1
ATOM 693 C C . GLY A 1 93 ? -6.061 -3.523 7.531 1.00 97.31 93 GLY A C 1
ATOM 694 O O . GLY A 1 93 ? -5.272 -2.849 6.862 1.00 97.31 93 GLY A O 1
ATOM 695 N N . LEU A 1 94 ? -5.811 -4.802 7.822 1.00 97.62 94 LEU A N 1
ATOM 696 C CA . LEU A 1 94 ? -4.597 -5.510 7.407 1.00 97.62 94 LEU A CA 1
ATOM 697 C C . LEU A 1 94 ? -4.466 -5.589 5.882 1.00 97.62 94 LEU A C 1
ATOM 699 O O . LEU A 1 94 ? -3.412 -5.280 5.333 1.00 97.62 94 LEU A O 1
ATOM 703 N N . TYR A 1 95 ? -5.523 -6.024 5.202 1.00 97.56 95 TYR A N 1
ATOM 704 C CA . TYR A 1 95 ? -5.491 -6.296 3.770 1.00 97.56 95 TYR A CA 1
ATOM 705 C C . TYR A 1 95 ? -5.481 -5.012 2.946 1.00 97.56 95 TYR A C 1
ATOM 707 O O . TYR A 1 95 ? -4.725 -4.925 1.978 1.00 97.56 95 TYR A O 1
ATOM 715 N N . GLY A 1 96 ? -6.232 -3.995 3.377 1.00 96.75 96 GLY A N 1
ATOM 716 C CA . GLY A 1 96 ? -6.183 -2.665 2.773 1.00 96.75 96 GLY A CA 1
ATOM 717 C C . GLY A 1 96 ? -4.781 -2.064 2.871 1.00 96.75 96 GLY A C 1
ATOM 718 O O . GLY A 1 96 ? -4.205 -1.643 1.867 1.00 96.75 96 GLY A O 1
ATOM 719 N N . ALA A 1 97 ? -4.176 -2.113 4.061 1.00 98.06 97 ALA A N 1
ATOM 720 C CA . ALA A 1 97 ? -2.838 -1.576 4.274 1.00 98.06 97 ALA A CA 1
ATOM 721 C C . ALA A 1 97 ? -1.770 -2.357 3.482 1.00 98.06 97 ALA A C 1
ATOM 723 O O . ALA A 1 97 ? -0.886 -1.743 2.880 1.00 98.06 97 ALA A O 1
ATOM 724 N N . SER A 1 98 ? -1.862 -3.691 3.410 1.00 98.31 98 SER A N 1
ATOM 725 C CA . SER A 1 98 ? -0.948 -4.504 2.595 1.00 98.31 98 SER A CA 1
ATOM 726 C C . SER A 1 98 ? -1.083 -4.242 1.090 1.00 98.31 98 SER A C 1
ATOM 728 O O . SER A 1 98 ? -0.067 -4.184 0.399 1.00 98.31 98 SER A O 1
ATOM 730 N N . ALA A 1 99 ? -2.298 -4.045 0.566 1.00 97.69 99 ALA A N 1
ATOM 731 C CA . ALA A 1 99 ? -2.503 -3.692 -0.843 1.00 97.69 99 ALA A CA 1
ATOM 732 C C . ALA A 1 99 ? -1.868 -2.339 -1.187 1.00 97.69 99 ALA A C 1
ATOM 734 O O . ALA A 1 99 ? -1.170 -2.208 -2.194 1.00 97.69 99 ALA A O 1
ATOM 735 N N . ILE A 1 100 ? -2.050 -1.346 -0.312 1.00 97.62 100 ILE A N 1
ATOM 736 C CA . ILE A 1 100 ? -1.427 -0.029 -0.460 1.00 97.62 100 ILE A CA 1
ATOM 737 C C . ILE A 1 100 ? 0.101 -0.165 -0.443 1.00 97.62 100 ILE A C 1
ATOM 739 O O . ILE A 1 100 ? 0.761 0.400 -1.312 1.00 97.62 100 ILE A O 1
ATOM 743 N N . LEU A 1 101 ? 0.674 -0.947 0.481 1.00 98.31 101 LEU A N 1
ATOM 744 C CA . LEU A 1 101 ? 2.117 -1.217 0.518 1.00 98.31 101 LEU A CA 1
ATOM 745 C C . LEU A 1 101 ? 2.640 -1.831 -0.788 1.00 98.31 101 LEU A C 1
ATOM 747 O O . LEU A 1 101 ? 3.657 -1.368 -1.304 1.00 98.31 101 LEU A O 1
ATOM 751 N N . ALA A 1 102 ? 1.952 -2.842 -1.325 1.00 98.00 102 ALA A N 1
ATOM 752 C CA . ALA A 1 102 ? 2.340 -3.490 -2.576 1.00 98.00 102 ALA A CA 1
ATOM 753 C C . ALA A 1 102 ? 2.387 -2.491 -3.743 1.00 98.00 102 ALA A C 1
ATOM 755 O O . ALA A 1 102 ? 3.343 -2.487 -4.514 1.00 98.00 102 ALA A O 1
ATOM 756 N N . ILE A 1 103 ? 1.407 -1.586 -3.826 1.00 96.88 103 ILE A N 1
ATOM 757 C CA . ILE A 1 103 ? 1.347 -0.547 -4.865 1.00 96.88 103 ILE A CA 1
ATOM 758 C C . ILE A 1 103 ? 2.427 0.517 -4.678 1.00 96.88 103 ILE A C 1
ATOM 760 O O . ILE A 1 103 ? 3.006 0.959 -5.668 1.00 96.88 103 ILE A O 1
ATOM 764 N N . VAL A 1 104 ? 2.708 0.946 -3.438 1.00 97.25 104 VAL A N 1
ATOM 765 C CA . VAL A 1 104 ? 3.823 1.875 -3.176 1.00 97.25 104 VAL A CA 1
ATOM 766 C C . VAL A 1 104 ? 5.118 1.264 -3.676 1.00 97.25 104 VAL A C 1
ATOM 768 O O . VAL A 1 104 ? 5.832 1.917 -4.428 1.00 97.25 104 VAL A O 1
ATOM 771 N N . LEU A 1 105 ? 5.402 0.023 -3.270 1.00 97.75 105 LEU A N 1
ATOM 772 C CA . LEU A 1 105 ? 6.643 -0.641 -3.637 1.00 97.75 105 LEU A CA 1
ATOM 773 C C . LEU A 1 105 ? 6.756 -0.808 -5.152 1.00 97.75 105 LEU A C 1
ATOM 775 O O . LEU A 1 105 ? 7.788 -0.467 -5.718 1.00 97.75 105 LEU A O 1
ATOM 779 N N . GLU A 1 106 ? 5.684 -1.258 -5.806 1.00 97.06 106 GLU A N 1
ATOM 780 C CA . GLU A 1 106 ? 5.642 -1.397 -7.261 1.00 97.06 106 GLU A CA 1
ATOM 781 C C . GLU A 1 106 ? 5.959 -0.077 -7.969 1.00 97.06 106 GLU A C 1
ATOM 783 O O . GLU A 1 106 ? 6.806 -0.030 -8.857 1.00 97.06 106 GLU A O 1
ATOM 788 N N . LYS A 1 107 ? 5.307 1.019 -7.567 1.00 95.19 107 LYS A N 1
ATOM 789 C CA . LYS A 1 107 ? 5.552 2.326 -8.183 1.00 95.19 107 LYS A CA 1
ATOM 790 C C . LYS A 1 107 ? 6.965 2.833 -7.904 1.00 95.19 107 LYS A C 1
ATOM 792 O O . LYS A 1 107 ? 7.582 3.407 -8.790 1.00 95.19 107 LYS A O 1
ATOM 797 N N . SER A 1 108 ? 7.483 2.615 -6.696 1.00 95.31 108 SER A N 1
ATOM 798 C CA . SER A 1 108 ? 8.857 2.984 -6.345 1.00 95.31 108 SER A CA 1
ATOM 799 C C . SER A 1 108 ? 9.898 2.198 -7.141 1.00 95.31 108 SER A C 1
ATOM 801 O O . SER A 1 108 ? 10.984 2.716 -7.373 1.00 95.31 108 SER A O 1
ATOM 803 N N . LEU A 1 109 ? 9.574 0.970 -7.551 1.00 94.62 109 LEU A N 1
ATOM 804 C CA . LEU A 1 109 ? 10.432 0.141 -8.392 1.00 94.62 109 LEU A CA 1
ATOM 805 C C . LEU A 1 109 ? 10.443 0.588 -9.851 1.00 94.62 109 LEU A C 1
ATOM 807 O O . LEU A 1 109 ? 11.505 0.626 -10.463 1.00 94.62 109 LEU A O 1
ATOM 811 N N . ARG A 1 110 ? 9.270 0.918 -10.397 1.00 92.44 110 ARG A N 1
ATOM 812 C CA . ARG A 1 110 ? 9.129 1.326 -11.800 1.00 92.44 110 ARG A CA 1
ATOM 813 C C . ARG A 1 110 ? 9.636 2.743 -12.051 1.00 92.44 110 ARG A C 1
ATOM 815 O O . ARG A 1 110 ? 10.319 2.972 -13.040 1.00 92.44 110 ARG A O 1
ATOM 822 N N . ASP A 1 111 ? 9.336 3.665 -11.139 1.00 88.31 111 ASP A N 1
ATOM 823 C CA . ASP A 1 111 ? 9.614 5.094 -11.293 1.00 88.31 111 ASP A CA 1
ATOM 824 C C . ASP A 1 111 ? 10.265 5.668 -10.015 1.00 88.31 111 ASP A C 1
ATOM 826 O O . ASP A 1 111 ? 9.640 6.444 -9.278 1.00 88.31 111 ASP A O 1
ATOM 830 N N . PRO A 1 112 ? 11.523 5.300 -9.705 1.00 86.25 112 PRO A N 1
ATOM 831 C CA . PRO A 1 112 ? 12.179 5.690 -8.454 1.00 86.25 112 PRO A CA 1
ATOM 832 C C . PRO A 1 112 ? 12.327 7.211 -8.293 1.00 86.25 112 PRO A C 1
ATOM 834 O O . PRO A 1 112 ? 12.254 7.725 -7.175 1.00 86.25 112 PRO A O 1
ATOM 837 N N . GLU A 1 113 ? 12.468 7.953 -9.394 1.00 88.75 113 GLU A N 1
ATOM 838 C CA . GLU A 1 113 ? 12.572 9.418 -9.374 1.00 88.75 113 GLU A CA 1
ATOM 839 C C . GLU A 1 113 ? 11.253 10.097 -8.968 1.00 88.75 113 GLU A C 1
ATOM 841 O O . GLU A 1 113 ? 11.263 11.156 -8.339 1.00 88.75 113 GLU A O 1
ATOM 846 N N . GLN A 1 114 ? 10.113 9.454 -9.244 1.00 86.88 114 GLN A N 1
ATOM 847 C CA . GLN A 1 114 ? 8.778 9.998 -8.978 1.00 86.88 114 GLN A CA 1
ATOM 848 C C . GLN A 1 114 ? 8.329 9.787 -7.523 1.00 86.88 114 GLN A C 1
ATOM 850 O O . GLN A 1 114 ? 7.436 10.489 -7.039 1.00 86.88 114 GLN A O 1
ATOM 855 N N . ILE A 1 115 ? 8.930 8.833 -6.801 1.00 89.69 115 ILE A N 1
ATOM 856 C CA . ILE A 1 115 ? 8.604 8.540 -5.397 1.00 89.69 115 ILE A CA 1
ATOM 857 C C . ILE A 1 115 ? 9.862 8.616 -4.536 1.00 89.69 115 ILE A C 1
ATOM 859 O O . ILE A 1 115 ? 10.394 7.615 -4.064 1.00 89.69 115 ILE A O 1
ATOM 863 N N . SER A 1 116 ? 10.283 9.840 -4.221 1.00 88.81 116 SER A N 1
ATOM 864 C CA . SER A 1 116 ? 11.461 10.063 -3.372 1.00 88.81 116 SER A CA 1
ATOM 865 C C . SER A 1 116 ? 11.244 9.675 -1.899 1.00 88.81 116 SER A C 1
ATOM 867 O O . SER A 1 116 ? 12.206 9.509 -1.154 1.00 88.81 116 SER A O 1
ATOM 869 N N . LYS A 1 117 ? 9.986 9.564 -1.436 1.00 95.25 117 LYS A N 1
ATOM 870 C CA . LYS A 1 117 ? 9.638 9.206 -0.042 1.00 95.25 117 LYS A CA 1
ATOM 871 C C . LYS A 1 117 ? 8.536 8.135 0.026 1.00 95.25 117 LYS A C 1
ATOM 873 O O . LYS A 1 117 ? 7.395 8.465 0.366 1.00 95.25 117 LYS A O 1
ATOM 878 N N . PRO A 1 118 ? 8.856 6.853 -0.226 1.00 96.75 118 PRO A N 1
ATOM 879 C CA . PRO A 1 118 ? 7.875 5.762 -0.273 1.00 96.75 118 PRO A CA 1
ATOM 880 C C . PRO A 1 118 ? 7.021 5.629 1.002 1.00 96.75 118 PRO A C 1
ATOM 882 O O . PRO A 1 118 ? 5.793 5.621 0.933 1.00 96.75 118 PRO A O 1
ATOM 885 N N . ALA A 1 119 ? 7.639 5.649 2.189 1.00 97.19 119 ALA A N 1
ATOM 886 C CA . ALA A 1 119 ? 6.912 5.608 3.464 1.00 97.19 119 ALA A CA 1
ATOM 887 C C . ALA A 1 119 ? 6.004 6.833 3.710 1.00 97.19 119 ALA A C 1
ATOM 889 O O . ALA A 1 119 ? 5.014 6.739 4.436 1.00 97.19 119 ALA A O 1
ATOM 890 N N . GLY A 1 120 ? 6.337 7.997 3.143 1.00 97.56 120 GLY A N 1
ATOM 891 C CA . GLY A 1 120 ? 5.471 9.180 3.180 1.00 97.56 120 GLY A CA 1
ATOM 892 C C . GLY A 1 120 ? 4.279 9.031 2.236 1.00 97.56 120 GLY A C 1
ATOM 893 O O . GLY A 1 120 ? 3.150 9.340 2.608 1.00 97.56 120 GLY A O 1
ATOM 894 N N . TYR A 1 121 ? 4.519 8.479 1.045 1.00 97.00 121 TYR A N 1
ATOM 895 C CA . TYR A 1 121 ? 3.474 8.217 0.061 1.00 97.00 121 TYR A CA 1
ATOM 896 C C . TYR A 1 121 ? 2.469 7.158 0.536 1.00 97.00 121 TYR A C 1
ATOM 898 O O . TYR A 1 121 ? 1.268 7.338 0.345 1.00 97.00 121 TYR A O 1
ATOM 906 N N . PHE A 1 122 ? 2.936 6.120 1.242 1.00 97.88 122 PHE A N 1
ATOM 907 C CA . PHE A 1 122 ? 2.077 5.160 1.943 1.00 97.88 122 PHE A CA 1
ATOM 908 C C . PHE A 1 122 ? 1.086 5.864 2.880 1.00 97.88 122 PHE A C 1
ATOM 910 O O . PHE A 1 122 ? -0.121 5.680 2.745 1.00 97.88 122 PHE A O 1
ATOM 917 N N . ARG A 1 123 ? 1.580 6.717 3.788 1.00 97.69 123 ARG A N 1
ATOM 918 C CA . ARG A 1 123 ? 0.738 7.439 4.759 1.00 97.69 123 ARG A CA 1
ATOM 919 C C . ARG A 1 123 ? -0.294 8.327 4.065 1.00 97.69 123 ARG A C 1
ATOM 921 O O . ARG A 1 123 ? -1.467 8.264 4.400 1.00 97.69 123 ARG A O 1
ATOM 928 N N . ALA A 1 124 ? 0.113 9.045 3.018 1.00 96.69 124 ALA A N 1
ATOM 929 C CA . ALA A 1 124 ? -0.808 9.851 2.221 1.00 96.69 124 ALA A CA 1
ATOM 930 C C . ALA A 1 124 ? -1.901 9.014 1.526 1.00 96.69 124 ALA A C 1
ATOM 932 O O . ALA A 1 124 ? -3.011 9.499 1.320 1.00 96.69 124 ALA A O 1
ATOM 933 N N . MET A 1 125 ? -1.614 7.767 1.133 1.00 96.56 125 MET A N 1
ATOM 934 C CA . MET A 1 125 ? -2.646 6.865 0.610 1.00 96.56 125 MET A CA 1
ATOM 935 C C . MET A 1 125 ? -3.581 6.344 1.703 1.00 96.56 125 MET A C 1
ATOM 937 O O . MET A 1 125 ? -4.780 6.255 1.451 1.00 96.56 125 MET A O 1
ATOM 941 N N . ILE A 1 126 ? -3.066 6.063 2.902 1.00 97.50 126 ILE A N 1
ATOM 942 C CA . ILE A 1 126 ? -3.885 5.710 4.071 1.00 97.50 126 ILE A CA 1
ATOM 943 C C . ILE A 1 126 ? -4.862 6.841 4.401 1.00 97.50 126 ILE A C 1
ATOM 945 O O . ILE A 1 126 ? -6.059 6.588 4.511 1.00 97.50 126 ILE A O 1
ATOM 949 N N . ASP A 1 127 ? -4.384 8.086 4.475 1.00 96.00 127 ASP A N 1
ATOM 950 C CA . ASP A 1 127 ? -5.238 9.245 4.763 1.00 96.00 127 ASP A CA 1
ATOM 951 C C . ASP A 1 127 ? -6.365 9.371 3.725 1.00 96.00 127 ASP A C 1
ATOM 953 O O . ASP A 1 127 ? -7.539 9.468 4.082 1.00 96.00 127 ASP A O 1
ATOM 957 N N . ARG A 1 128 ? -6.042 9.234 2.431 1.00 95.06 128 ARG A N 1
ATOM 958 C CA . ARG A 1 128 ? -7.046 9.247 1.353 1.00 95.06 128 ARG A CA 1
ATOM 959 C C . ARG A 1 128 ? -8.052 8.100 1.453 1.00 95.06 128 ARG A C 1
ATOM 961 O O . ARG A 1 128 ? -9.201 8.296 1.070 1.00 95.06 128 ARG A O 1
ATOM 968 N N . ALA A 1 129 ? -7.646 6.912 1.903 1.00 94.44 129 ALA A N 1
ATOM 969 C CA . ALA A 1 129 ? -8.558 5.778 2.069 1.00 94.44 129 ALA A CA 1
ATOM 970 C C . ALA A 1 129 ? -9.565 6.039 3.192 1.00 94.44 129 ALA A C 1
ATOM 972 O O . ALA A 1 129 ? -10.768 5.841 3.013 1.00 94.44 129 ALA A O 1
ATOM 973 N N . VAL A 1 130 ? -9.084 6.562 4.322 1.00 94.25 130 VAL A N 1
ATOM 974 C CA . VAL A 1 130 ? -9.939 6.958 5.447 1.00 94.25 130 VAL A CA 1
ATOM 975 C C . VAL A 1 130 ? -10.933 8.037 5.011 1.00 94.25 130 VAL A C 1
ATOM 977 O O . VAL A 1 130 ? -12.114 7.945 5.343 1.00 94.25 130 VAL A O 1
ATOM 980 N N . GLU A 1 131 ? -10.490 9.001 4.198 1.00 93.38 131 GLU A N 1
ATOM 981 C CA . GLU A 1 131 ? -11.345 10.042 3.614 1.00 93.38 131 GLU A CA 1
ATOM 982 C C . GLU A 1 131 ? -12.296 9.550 2.502 1.00 93.38 131 GLU A C 1
ATOM 984 O O . GLU A 1 131 ? -13.094 10.347 2.009 1.00 93.38 131 GLU A O 1
ATOM 989 N N . GLY A 1 132 ? -12.205 8.289 2.058 1.00 90.88 132 GLY A N 1
ATOM 990 C CA . GLY A 1 132 ? -13.003 7.762 0.939 1.00 90.88 132 GLY A CA 1
ATOM 991 C C . GLY A 1 132 ? -12.611 8.331 -0.433 1.00 90.88 132 GLY A C 1
ATOM 992 O O . GLY A 1 132 ? -13.389 8.294 -1.380 1.00 90.88 132 GLY A O 1
ATOM 993 N N . LYS A 1 133 ? -11.404 8.893 -0.554 1.00 91.56 133 LYS A N 1
ATOM 994 C CA . LYS A 1 133 ? -10.876 9.543 -1.770 1.00 91.56 133 LYS A CA 1
ATOM 995 C C . LYS A 1 133 ? -9.846 8.687 -2.509 1.00 91.56 133 LYS A C 1
ATOM 997 O O . LYS A 1 133 ? -9.304 9.107 -3.538 1.00 91.56 133 LYS A O 1
ATOM 1002 N N . LEU A 1 134 ? -9.504 7.514 -1.976 1.00 90.94 134 LEU A N 1
ATOM 1003 C CA . LEU A 1 134 ? -8.494 6.650 -2.572 1.00 90.94 134 LEU A CA 1
ATOM 1004 C C . LEU A 1 134 ? -9.085 5.828 -3.721 1.00 90.94 134 LEU A C 1
ATOM 1006 O O . LEU A 1 134 ? -9.953 4.992 -3.522 1.00 90.94 134 LEU A O 1
ATOM 1010 N N . ASN A 1 135 ? -8.539 6.023 -4.920 1.00 88.12 135 ASN A N 1
ATOM 1011 C CA . ASN A 1 135 ? -8.917 5.279 -6.120 1.00 88.12 135 ASN A CA 1
ATOM 1012 C C . ASN A 1 135 ? -7.841 4.226 -6.434 1.00 88.12 135 ASN A C 1
ATOM 1014 O O . ASN A 1 135 ? -6.958 4.447 -7.274 1.00 88.12 135 ASN A O 1
ATOM 1018 N N . LEU A 1 136 ? -7.868 3.102 -5.709 1.00 86.56 136 LEU A N 1
ATOM 1019 C CA . LEU A 1 136 ? -6.884 2.021 -5.874 1.00 86.56 136 LEU A CA 1
ATOM 1020 C C . LEU A 1 136 ? -7.002 1.333 -7.230 1.00 86.56 136 LEU A C 1
ATOM 1022 O O . LEU A 1 136 ? -5.981 1.099 -7.873 1.00 86.56 136 LEU A O 1
ATOM 1026 N N . GLU A 1 137 ? -8.229 1.096 -7.690 1.00 88.31 137 GLU A N 1
ATOM 1027 C CA . GLU A 1 137 ? -8.529 0.520 -9.002 1.00 88.31 137 GLU A CA 1
ATOM 1028 C C . GLU A 1 137 ? -7.800 1.260 -10.128 1.00 88.31 137 GLU A C 1
ATOM 1030 O O . GLU A 1 137 ? -7.075 0.644 -10.903 1.00 88.31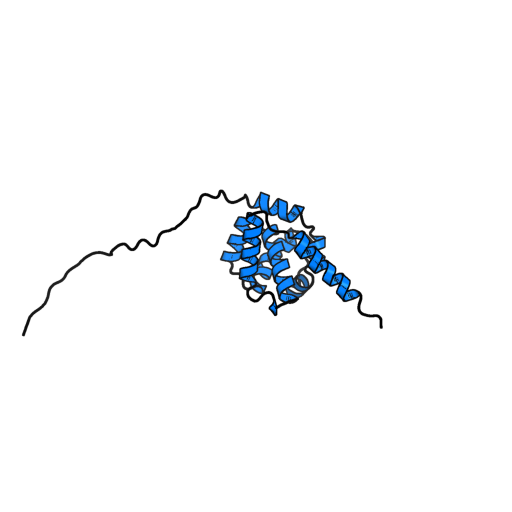 137 GLU A O 1
ATOM 1035 N N . ARG A 1 138 ? -7.865 2.599 -10.157 1.00 87.12 138 ARG A N 1
ATOM 1036 C CA . ARG A 1 138 ? -7.204 3.415 -11.183 1.00 87.12 138 ARG A CA 1
ATOM 1037 C C . ARG A 1 138 ? -5.687 3.257 -11.131 1.00 87.12 138 ARG A C 1
ATOM 1039 O O . ARG A 1 138 ? -5.046 3.159 -12.174 1.00 87.12 138 ARG A O 1
ATOM 1046 N N . SER A 1 139 ? -5.111 3.236 -9.928 1.00 85.81 139 SER A N 1
ATOM 1047 C CA . SER A 1 139 ? -3.667 3.036 -9.764 1.00 85.81 139 SER A CA 1
ATOM 1048 C C . SER A 1 139 ? -3.236 1.657 -10.259 1.00 85.81 139 SER A C 1
ATOM 1050 O O . SER A 1 139 ? -2.227 1.548 -10.948 1.00 85.81 139 SER A O 1
ATOM 1052 N N . LEU A 1 140 ? -4.006 0.619 -9.939 1.00 87.06 140 LEU A N 1
ATOM 1053 C CA . LEU A 1 140 ? -3.703 -0.756 -10.317 1.00 87.06 140 LEU A CA 1
ATOM 1054 C C . LEU A 1 140 ? -3.929 -1.038 -11.799 1.00 87.06 140 LEU A C 1
ATOM 1056 O O . LEU A 1 140 ? -3.084 -1.678 -12.415 1.00 87.06 140 LEU A O 1
ATOM 1060 N N . PHE A 1 141 ? -5.007 -0.526 -12.396 1.00 87.44 141 PHE A N 1
ATOM 1061 C CA . PHE A 1 141 ? -5.224 -0.631 -13.837 1.00 87.44 141 PHE A CA 1
ATOM 1062 C C . PHE A 1 141 ? -4.115 0.065 -14.622 1.00 87.44 141 PHE A C 1
ATOM 1064 O O . PHE A 1 141 ? -3.646 -0.498 -15.603 1.00 87.44 141 PHE A O 1
ATOM 1071 N N . GLY A 1 142 ? -3.634 1.230 -14.174 1.00 86.62 142 GLY A N 1
ATOM 1072 C CA . GLY A 1 142 ? -2.472 1.880 -14.790 1.00 86.62 142 GLY A CA 1
ATOM 1073 C C . GLY A 1 142 ? -1.210 1.009 -14.734 1.00 86.62 142 GLY A C 1
ATOM 1074 O O . GLY A 1 142 ? -0.523 0.845 -15.741 1.00 86.62 142 GLY A O 1
ATOM 1075 N N . LEU A 1 143 ? -0.940 0.384 -13.583 1.00 85.44 143 LEU A N 1
ATOM 1076 C CA . LEU A 1 143 ? 0.201 -0.524 -13.406 1.00 85.44 143 LEU A CA 1
ATOM 1077 C C . LEU A 1 143 ? 0.082 -1.802 -14.256 1.00 85.44 143 LEU A C 1
ATOM 1079 O O . LEU A 1 143 ? 1.067 -2.240 -14.858 1.00 85.44 143 LEU A O 1
ATOM 1083 N N . ALA A 1 144 ? -1.118 -2.381 -14.335 1.00 82.69 144 ALA A N 1
ATOM 1084 C CA . ALA A 1 144 ? -1.405 -3.560 -15.145 1.00 82.69 144 ALA A CA 1
ATOM 1085 C C . ALA A 1 144 ? -1.387 -3.249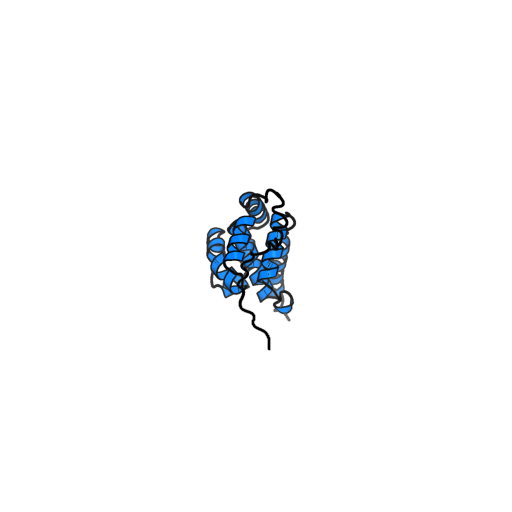 -16.653 1.00 82.69 144 ALA A C 1
ATOM 1087 O O . ALA A 1 144 ? -0.873 -4.040 -17.434 1.00 82.69 144 ALA A O 1
ATOM 1088 N N . ALA A 1 145 ? -1.882 -2.086 -17.082 1.00 79.44 145 ALA A N 1
ATOM 1089 C CA . ALA A 1 145 ? -1.812 -1.656 -18.479 1.00 79.44 145 ALA A CA 1
ATOM 1090 C C . ALA A 1 145 ? -0.359 -1.463 -18.936 1.00 79.44 145 ALA A C 1
ATOM 1092 O O . ALA A 1 145 ? -0.001 -1.906 -20.025 1.00 79.44 145 ALA A O 1
ATOM 1093 N N . GLY A 1 146 ? 0.499 -0.896 -18.079 1.00 71.19 146 GLY A N 1
ATOM 1094 C CA . GLY A 1 146 ? 1.937 -0.802 -18.348 1.00 71.19 146 GLY A CA 1
ATOM 1095 C C . GLY A 1 146 ? 2.607 -2.166 -18.569 1.00 71.19 146 GLY A C 1
ATOM 1096 O O . GLY A 1 146 ? 3.537 -2.265 -19.361 1.00 71.19 146 GLY A O 1
ATOM 1097 N N . PHE A 1 147 ? 2.099 -3.235 -17.940 1.00 60.50 147 PHE A N 1
ATOM 1098 C CA . PHE A 1 147 ? 2.581 -4.602 -18.173 1.00 60.50 147 PHE A CA 1
ATOM 1099 C C . PHE A 1 147 ? 2.215 -5.125 -19.576 1.00 60.50 147 PHE A C 1
ATOM 1101 O O . PHE A 1 147 ? 3.053 -5.730 -20.247 1.00 60.50 147 PHE A O 1
ATOM 1108 N N . TYR A 1 148 ? 0.995 -4.857 -20.051 1.00 57.88 148 TYR A N 1
ATOM 1109 C CA . TYR A 1 148 ? 0.576 -5.251 -21.402 1.00 57.88 148 TYR A CA 1
ATOM 1110 C C . TYR A 1 148 ? 1.224 -4.394 -22.499 1.00 57.88 148 TYR A C 1
ATOM 1112 O O . TYR A 1 148 ? 1.551 -4.923 -23.557 1.00 57.88 148 TYR A O 1
ATOM 1120 N N . GLY A 1 149 ? 1.468 -3.104 -22.240 1.00 54.19 149 GLY A N 1
ATOM 1121 C CA . GLY A 1 149 ? 2.172 -2.211 -23.167 1.00 54.19 149 GLY A CA 1
ATOM 1122 C C . GLY A 1 149 ? 3.635 -2.606 -23.391 1.00 54.19 149 GLY A C 1
ATOM 1123 O O . GLY A 1 149 ? 4.084 -2.648 -24.531 1.00 54.19 149 GLY A O 1
ATOM 1124 N N . ALA A 1 150 ? 4.352 -3.002 -22.333 1.00 53.78 150 ALA A N 1
ATOM 1125 C CA . ALA A 1 150 ? 5.753 -3.431 -22.428 1.00 53.78 150 ALA A CA 1
ATOM 1126 C C . ALA A 1 150 ? 5.952 -4.762 -23.183 1.00 53.78 150 ALA A C 1
ATOM 1128 O O . ALA A 1 150 ? 7.045 -5.043 -23.665 1.00 53.78 150 ALA A O 1
ATOM 1129 N N . SER A 1 151 ? 4.905 -5.587 -23.307 1.00 52.22 151 SER A N 1
ATOM 1130 C CA . SER A 1 151 ? 4.957 -6.857 -24.052 1.00 52.22 151 SER A CA 1
ATOM 1131 C C . SER A 1 151 ? 4.641 -6.697 -25.551 1.00 52.22 151 SER A C 1
ATOM 1133 O O . SER A 1 151 ? 4.719 -7.674 -26.290 1.00 52.22 151 SER A O 1
ATOM 1135 N N . GLY A 1 152 ? 4.266 -5.491 -26.002 1.00 49.09 152 GLY A N 1
ATOM 1136 C CA . GLY A 1 152 ? 3.909 -5.187 -27.395 1.00 49.09 152 GLY A CA 1
ATOM 1137 C C . GLY A 1 152 ? 5.060 -4.673 -28.269 1.00 49.09 152 GLY A C 1
ATOM 1138 O O . GLY A 1 152 ? 4.895 -4.578 -29.481 1.00 49.09 152 GLY A O 1
ATOM 1139 N N . GLU A 1 153 ? 6.224 -4.370 -27.690 1.00 48.38 153 GLU A N 1
ATOM 1140 C CA . GLU A 1 153 ? 7.380 -3.803 -28.401 1.00 48.38 153 GLU A CA 1
ATOM 1141 C C . GLU A 1 153 ? 8.492 -4.852 -28.590 1.00 48.38 153 GLU A C 1
ATOM 1143 O O . GLU A 1 153 ? 9.592 -4.747 -28.064 1.00 48.38 153 GLU A O 1
ATOM 1148 N N . THR A 1 154 ? 8.197 -5.914 -29.342 1.00 49.59 154 THR A N 1
ATOM 1149 C CA . THR A 1 154 ? 9.209 -6.756 -30.014 1.00 49.59 154 THR A CA 1
ATOM 1150 C C . THR A 1 154 ? 8.655 -7.133 -31.378 1.00 49.59 154 THR A C 1
ATOM 1152 O O . THR A 1 154 ? 8.011 -8.162 -31.559 1.00 49.59 154 THR A O 1
ATOM 1155 N N . GLY A 1 155 ? 8.829 -6.233 -32.339 1.00 51.94 155 GLY A N 1
ATOM 1156 C CA . GLY A 1 155 ? 8.246 -6.396 -33.662 1.00 51.94 155 GLY A CA 1
ATOM 1157 C C . GLY A 1 155 ? 8.595 -5.257 -34.601 1.00 51.94 155 GLY A C 1
ATOM 1158 O O . GLY A 1 155 ? 7.687 -4.631 -35.137 1.00 51.94 155 GLY A O 1
ATOM 1159 N N . GLN A 1 156 ? 9.891 -4.995 -34.783 1.00 35.22 156 GLN A N 1
ATOM 1160 C CA . GLN A 1 156 ? 10.439 -4.407 -36.006 1.00 35.22 156 GLN A CA 1
ATOM 1161 C C . GLN A 1 156 ? 11.888 -4.845 -36.198 1.00 35.22 156 GLN A C 1
ATOM 1163 O O . GLN A 1 156 ? 12.630 -4.861 -35.191 1.00 35.22 156 GLN A O 1
#

Sequence (156 aa):
KAAYMALEKKPPADARTKQAGLDGREGRDPDTVQGEILGSVSIGLLQVGCREAQVMISTRFDNWSSLGRAGETLRRMIGLSEAGWADGRAKVGLYGASAILAIVLEKSLRDPEQISKPAGYFRAMIDRAVEGKLNLERSLFGLAAGFYGASGETGQ

InterPro domains:
  IPR021760 Plasmid replication protein C, C-terminal [PF11800] (50-144)